Protein AF-W1XXT2-F1 (afdb_monomer)

pLDDT: mean 87.77, std 4.0, range [76.19, 93.56]

Sequence (60 aa):
QINATCSGIELFLPKEWTIENHISTTLSGIDEKNRNTPDGSATLLLIGEITLSGITITFV

Mean predicted aligned error: 4.45 Å

Radius of gyration: 11.56 Å; Cα contacts (8 Å, |Δi|>4): 143; chains: 1; bounding box: 24×20×33 Å

Structure (mmCIF, N/CA/C/O backbone):
data_AF-W1XXT2-F1
#
_entry.id   AF-W1XXT2-F1
#
loop_
_atom_site.group_PDB
_atom_site.id
_atom_site.type_symbol
_atom_site.label_atom_id
_atom_site.label_alt_id
_atom_site.label_comp_id
_atom_site.label_asym_id
_atom_site.label_entity_id
_atom_site.label_seq_id
_atom_site.pdbx_PDB_ins_code
_atom_site.Cartn_x
_atom_site.Cartn_y
_atom_site.Cartn_z
_atom_site.occupancy
_atom_site.B_iso_or_equiv
_atom_site.auth_seq_id
_atom_site.auth_comp_id
_atom_site.auth_asym_id
_atom_site.auth_atom_id
_atom_site.pdbx_PDB_model_num
ATOM 1 N N . GLN A 1 1 ? -1.251 -7.713 0.684 1.00 81.62 1 GLN A N 1
ATOM 2 C CA . GLN A 1 1 ? -0.149 -7.405 -0.249 1.00 81.62 1 GLN A CA 1
ATOM 3 C C . GLN A 1 1 ? -0.739 -7.077 -1.615 1.00 81.62 1 GLN A C 1
ATOM 5 O O . GLN A 1 1 ? -1.651 -7.787 -2.022 1.00 81.62 1 GLN A O 1
ATOM 10 N N . ILE A 1 2 ? -0.276 -6.019 -2.287 1.00 87.69 2 ILE A N 1
ATOM 11 C CA . ILE A 1 2 ? -0.810 -5.532 -3.572 1.00 87.69 2 ILE A CA 1
ATOM 12 C C . ILE A 1 2 ? 0.334 -5.420 -4.581 1.00 87.69 2 ILE A C 1
ATOM 14 O O . ILE A 1 2 ? 1.237 -4.618 -4.379 1.00 87.69 2 ILE A O 1
ATOM 18 N N . ASN A 1 3 ? 0.284 -6.193 -5.667 1.00 90.44 3 ASN A N 1
ATOM 19 C CA . ASN A 1 3 ? 1.237 -6.078 -6.772 1.00 90.44 3 ASN A CA 1
ATOM 20 C C . ASN A 1 3 ? 0.472 -5.7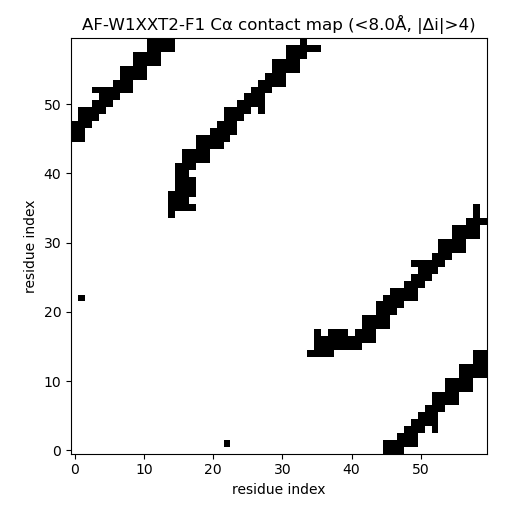69 -8.056 1.00 90.44 3 ASN A C 1
ATOM 22 O O . ASN A 1 3 ? -0.438 -6.519 -8.414 1.00 90.44 3 ASN A O 1
ATOM 26 N N . ALA A 1 4 ? 0.820 -4.678 -8.734 1.00 87.88 4 ALA A N 1
ATOM 27 C CA . ALA A 1 4 ? 0.110 -4.256 -9.935 1.00 87.88 4 ALA A CA 1
ATOM 28 C C . ALA A 1 4 ? 1.019 -3.547 -10.939 1.00 87.88 4 ALA A C 1
ATOM 30 O O . ALA A 1 4 ? 2.026 -2.929 -10.595 1.00 87.88 4 ALA A O 1
ATOM 31 N N . THR A 1 5 ? 0.662 -3.638 -12.217 1.00 91.81 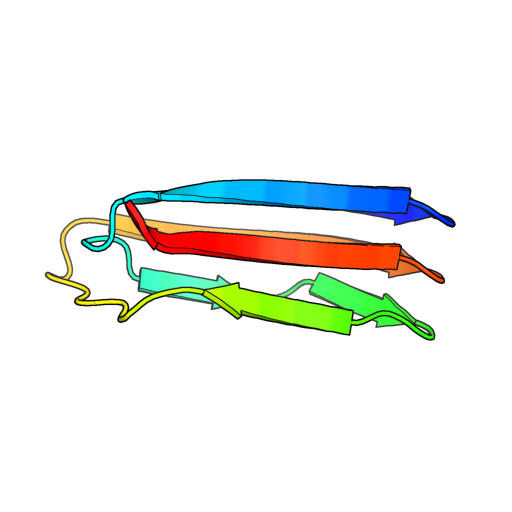5 THR A N 1
ATOM 32 C CA . THR A 1 5 ? 1.367 -2.954 -13.302 1.00 91.81 5 THR A CA 1
ATOM 33 C C . THR A 1 5 ? 0.346 -2.416 -14.293 1.00 91.81 5 THR A C 1
ATOM 35 O O . THR A 1 5 ? -0.548 -3.154 -14.702 1.00 91.81 5 THR A O 1
ATOM 38 N N . CYS A 1 6 ? 0.456 -1.137 -14.661 1.00 88.81 6 CYS A N 1
ATOM 39 C CA . CYS A 1 6 ? -0.468 -0.463 -15.581 1.00 88.81 6 CYS A CA 1
ATOM 40 C C . CYS A 1 6 ? -1.957 -0.660 -15.215 1.00 88.81 6 CYS A C 1
ATOM 42 O O . CYS 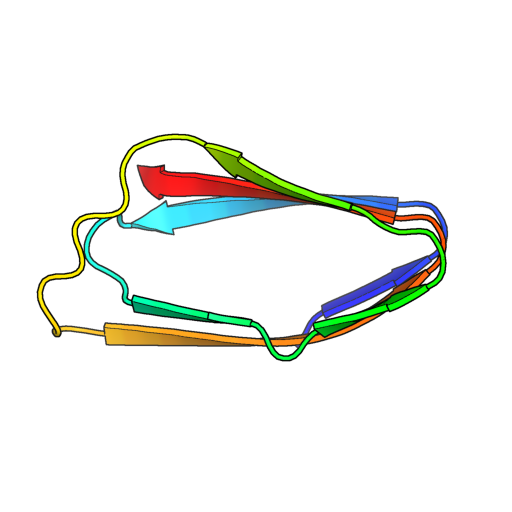A 1 6 ? -2.775 -1.010 -16.061 1.00 88.81 6 CYS A O 1
ATOM 44 N N . SER A 1 7 ? -2.306 -0.514 -13.930 1.00 89.31 7 SER A N 1
ATOM 45 C CA . SER A 1 7 ? -3.648 -0.822 -13.408 1.00 89.31 7 SER A CA 1
ATOM 46 C C . SER A 1 7 ? -4.196 0.282 -12.496 1.00 89.31 7 SER A C 1
ATOM 48 O O . SER A 1 7 ? -3.438 1.019 -11.870 1.00 89.31 7 SER A O 1
ATOM 50 N N . GLY A 1 8 ? -5.524 0.384 -12.400 1.00 90.06 8 GLY A N 1
ATOM 51 C CA . GLY A 1 8 ? -6.219 1.234 -11.427 1.00 90.06 8 GLY A CA 1
ATOM 52 C C . GLY A 1 8 ? -6.826 0.381 -10.316 1.00 90.06 8 GLY A C 1
ATOM 53 O O . GLY A 1 8 ? -7.598 -0.530 -10.602 1.00 90.06 8 GLY A O 1
ATOM 54 N N . ILE A 1 9 ? -6.458 0.644 -9.066 1.00 90.31 9 ILE A N 1
ATOM 55 C CA . ILE A 1 9 ? -6.921 -0.079 -7.879 1.00 90.31 9 ILE A CA 1
ATOM 56 C C . ILE A 1 9 ? -7.749 0.877 -7.028 1.00 90.31 9 ILE A C 1
ATOM 58 O O . ILE A 1 9 ? -7.283 1.956 -6.675 1.00 90.31 9 ILE A O 1
ATOM 62 N N . GLU A 1 10 ? -8.946 0.456 -6.640 1.00 91.50 10 GLU A N 1
ATOM 63 C CA . GLU A 1 10 ? -9.811 1.212 -5.736 1.00 91.50 10 GLU A CA 1
ATOM 64 C C . GLU A 1 10 ? -10.044 0.403 -4.459 1.00 91.50 10 GLU A C 1
ATOM 66 O O . GLU A 1 10 ? -10.422 -0.769 -4.503 1.00 91.50 10 GLU A O 1
ATOM 71 N N . LEU A 1 11 ? -9.785 1.022 -3.312 1.00 89.06 11 LEU A N 1
ATOM 72 C CA . LEU A 1 11 ? -9.919 0.423 -1.989 1.00 89.06 11 LEU A CA 1
ATOM 73 C C . LEU A 1 11 ? -10.983 1.177 -1.201 1.00 89.06 11 LEU A C 1
ATOM 75 O O . LEU A 1 11 ? -10.928 2.399 -1.089 1.00 89.06 11 LEU A O 1
ATOM 79 N N . PHE A 1 12 ? -11.917 0.436 -0.612 1.00 89.75 12 PHE A N 1
ATOM 80 C CA . PHE A 1 12 ? -12.932 0.973 0.288 1.00 89.75 12 PHE A CA 1
ATOM 81 C C . PHE A 1 12 ? -12.634 0.485 1.692 1.00 89.75 12 PHE A C 1
ATOM 83 O O . PHE A 1 12 ? -12.657 -0.720 1.947 1.00 89.75 12 PHE A O 1
ATOM 90 N N . LEU A 1 13 ? -12.312 1.418 2.580 1.00 88.75 13 LEU A N 1
ATOM 91 C CA . LEU A 1 13 ? -11.831 1.103 3.917 1.00 88.75 13 LEU A CA 1
ATOM 92 C C . LEU A 1 13 ? -12.637 1.856 4.971 1.00 88.75 13 LEU A C 1
ATOM 94 O O . LEU A 1 13 ? -13.027 2.997 4.722 1.00 88.75 13 LEU A O 1
ATOM 98 N N . PRO A 1 14 ? -12.852 1.269 6.157 1.00 87.88 14 PRO A N 1
ATOM 99 C CA . PRO A 1 14 ? -13.470 1.981 7.263 1.00 87.88 14 PRO A CA 1
ATOM 100 C C . PRO A 1 14 ? -12.631 3.196 7.663 1.00 87.88 14 PRO A C 1
ATOM 102 O O . PRO A 1 14 ? -11.411 3.104 7.813 1.00 87.88 14 PRO A O 1
ATOM 105 N N . LYS A 1 15 ? -13.289 4.330 7.902 1.00 87.44 15 LYS A N 1
ATOM 106 C CA . LYS A 1 15 ? -12.644 5.564 8.395 1.00 87.44 15 LYS A CA 1
ATOM 107 C C . LYS A 1 15 ? -11.945 5.434 9.757 1.00 87.44 15 LYS A C 1
ATOM 109 O O . LYS A 1 15 ? -11.136 6.296 10.082 1.00 87.44 15 LYS A O 1
ATOM 114 N N . GLU A 1 16 ? -12.256 4.385 10.516 1.00 88.38 16 GLU A N 1
ATOM 115 C CA . GLU A 1 16 ? -11.705 4.051 11.841 1.00 88.38 16 GLU A CA 1
ATOM 116 C C . GLU A 1 16 ? -10.272 3.495 11.768 1.00 88.38 16 GLU A C 1
ATOM 118 O O . G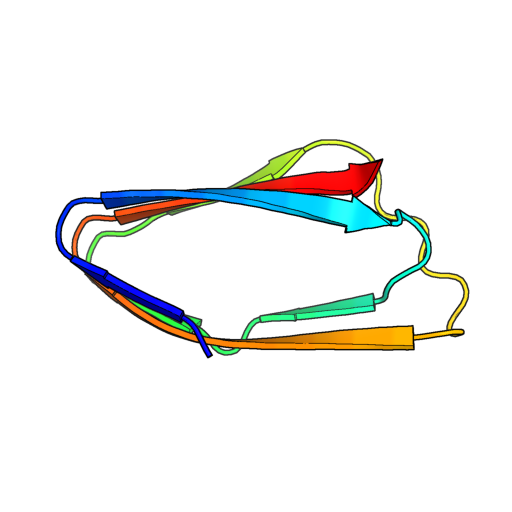LU A 1 16 ? -9.531 3.516 12.749 1.00 88.38 16 GLU A O 1
ATOM 123 N N . TRP A 1 17 ? -9.858 2.983 10.607 1.00 89.00 17 TRP A N 1
ATOM 124 C CA . TRP A 1 17 ? -8.593 2.264 10.487 1.00 89.00 17 TRP A CA 1
ATOM 125 C C . TRP A 1 17 ? -7.419 3.211 10.261 1.00 89.00 17 TRP A C 1
ATOM 127 O O . TRP A 1 17 ? -7.479 4.124 9.434 1.00 89.00 17 TRP A O 1
ATOM 137 N N . THR A 1 18 ? -6.318 2.940 10.960 1.00 86.94 18 THR A N 1
ATOM 138 C CA . THR A 1 18 ? -5.029 3.593 10.707 1.00 86.94 18 THR A CA 1
ATOM 139 C C . THR A 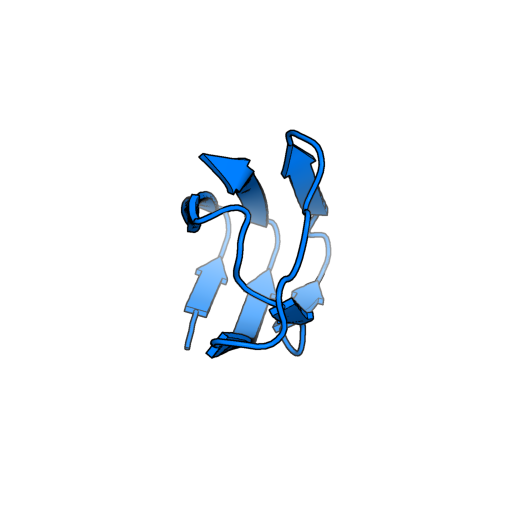1 18 ? -4.400 2.962 9.477 1.00 86.94 18 THR A C 1
ATOM 141 O O . THR A 1 18 ? -4.315 1.739 9.402 1.00 86.94 18 THR A O 1
ATOM 144 N N . ILE A 1 19 ? -3.954 3.763 8.514 1.00 87.25 19 ILE A N 1
ATOM 145 C CA . ILE A 1 19 ? -3.311 3.244 7.305 1.00 87.25 19 ILE A CA 1
ATOM 146 C C . ILE A 1 19 ? -1.803 3.445 7.380 1.00 87.25 19 ILE A C 1
ATOM 148 O O . ILE A 1 19 ? -1.322 4.566 7.514 1.00 87.25 19 ILE A O 1
ATOM 152 N N . GLU A 1 20 ? -1.065 2.348 7.230 1.00 89.25 20 GLU A N 1
ATOM 153 C CA . GLU A 1 20 ? 0.381 2.359 7.036 1.00 89.25 20 GLU A CA 1
ATOM 154 C C . GLU A 1 20 ? 0.708 1.902 5.615 1.00 89.25 20 GLU A C 1
ATOM 156 O O . GLU A 1 20 ? 0.455 0.760 5.227 1.00 89.25 20 GLU A O 1
ATOM 161 N N . ASN A 1 21 ? 1.263 2.812 4.817 1.00 87.69 21 ASN A N 1
ATOM 162 C CA . ASN A 1 21 ? 1.582 2.557 3.421 1.00 87.69 21 ASN A CA 1
ATOM 163 C C . ASN A 1 21 ? 3.071 2.232 3.235 1.00 87.69 21 ASN A C 1
ATOM 165 O O . ASN A 1 21 ? 3.932 3.100 3.338 1.00 87.69 21 ASN A O 1
ATOM 169 N N . HIS A 1 22 ? 3.345 0.976 2.899 1.00 90.88 22 HIS A N 1
ATOM 170 C CA . HIS A 1 22 ? 4.650 0.419 2.544 1.00 90.88 22 HIS A CA 1
ATOM 171 C C . HIS A 1 22 ? 4.675 -0.086 1.090 1.00 90.88 22 HIS A C 1
ATOM 173 O O . HIS A 1 22 ? 5.392 -1.036 0.762 1.00 90.88 22 HIS A O 1
ATOM 179 N N . ILE A 1 23 ? 3.869 0.506 0.205 1.00 90.38 23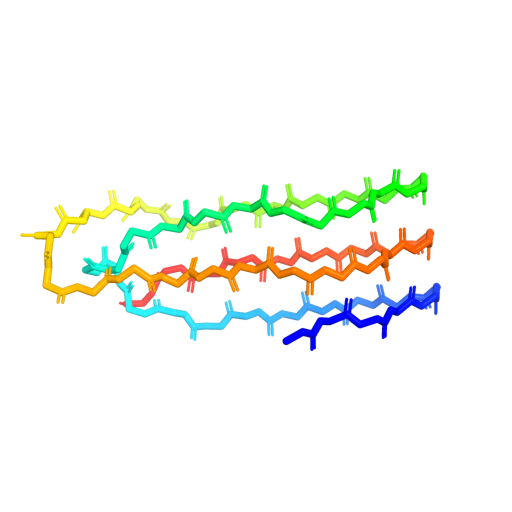 ILE A N 1
ATOM 180 C CA . ILE A 1 23 ? 3.895 0.175 -1.220 1.00 90.38 23 ILE A CA 1
ATOM 181 C C . ILE A 1 23 ? 5.065 0.891 -1.901 1.00 90.38 23 ILE A C 1
ATOM 183 O O . ILE A 1 23 ? 5.181 2.115 -1.861 1.00 90.38 23 ILE A O 1
ATOM 187 N N . SER A 1 24 ? 5.909 0.117 -2.580 1.00 90.88 24 SER A N 1
ATOM 188 C CA . SER A 1 24 ? 6.918 0.640 -3.495 1.00 90.88 24 SER A CA 1
ATOM 189 C C . SER A 1 24 ? 6.237 1.122 -4.774 1.00 90.88 24 SER A C 1
ATOM 191 O O . SER A 1 24 ? 5.488 0.371 -5.403 1.00 90.88 24 SER A O 1
ATOM 193 N N . THR A 1 25 ? 6.461 2.380 -5.150 1.00 89.31 25 THR A N 1
ATOM 194 C CA . THR A 1 25 ? 5.786 3.010 -6.290 1.00 89.31 25 THR A CA 1
ATOM 195 C C . THR A 1 25 ? 6.793 3.401 -7.368 1.00 89.31 25 THR A C 1
ATOM 197 O O . THR A 1 25 ? 7.750 4.127 -7.112 1.00 89.31 25 THR A O 1
ATOM 200 N N . THR A 1 26 ? 6.551 2.955 -8.601 1.00 86.69 26 THR A N 1
ATOM 201 C CA . THR A 1 26 ? 7.303 3.378 -9.790 1.00 86.69 26 THR A CA 1
ATOM 202 C C . THR A 1 26 ? 6.338 4.061 -10.753 1.00 86.69 26 THR A C 1
ATOM 204 O O . THR A 1 26 ? 5.420 3.421 -11.264 1.00 86.69 26 THR A O 1
ATOM 207 N N . LEU A 1 27 ? 6.497 5.370 -10.989 1.00 83.75 27 LEU A N 1
ATOM 208 C CA . LEU A 1 27 ? 5.617 6.161 -11.874 1.00 83.75 27 LEU A CA 1
ATOM 209 C C . LEU A 1 27 ? 4.109 5.994 -11.563 1.00 83.75 27 LEU A C 1
ATOM 211 O O . LEU A 1 27 ? 3.276 5.889 -12.460 1.00 83.75 27 LEU A O 1
ATOM 215 N N . SER A 1 28 ? 3.766 5.904 -10.280 1.00 87.25 28 SER A N 1
ATOM 216 C CA . SER A 1 28 ? 2.424 5.563 -9.794 1.00 87.25 28 SER A CA 1
ATOM 217 C C . SER A 1 28 ? 1.905 6.627 -8.826 1.00 87.25 28 SER A C 1
ATOM 219 O O . SER A 1 28 ? 2.696 7.380 -8.261 1.00 87.25 28 SER A O 1
ATOM 221 N N . GLY A 1 29 ? 0.586 6.691 -8.635 1.00 85.38 29 GLY A N 1
ATOM 222 C CA . GLY A 1 29 ? -0.067 7.651 -7.740 1.00 85.38 29 GLY A CA 1
ATOM 223 C C . GLY A 1 29 ? -0.959 6.957 -6.718 1.00 85.38 29 GLY A C 1
ATOM 224 O O . GLY A 1 29 ? -1.626 5.980 -7.052 1.00 85.38 29 GLY A O 1
ATOM 225 N N . ILE A 1 30 ? -0.970 7.458 -5.483 1.00 87.00 30 ILE A N 1
ATOM 226 C CA . ILE A 1 30 ? -1.869 7.001 -4.418 1.00 87.00 30 ILE A CA 1
ATOM 227 C C . ILE A 1 30 ? -2.692 8.212 -3.977 1.00 87.00 30 ILE A C 1
ATOM 229 O O . ILE A 1 30 ? -2.120 9.223 -3.580 1.00 87.00 30 ILE A O 1
ATOM 233 N N . ASP A 1 31 ? -4.011 8.118 -4.109 1.00 89.06 31 ASP A N 1
ATOM 234 C CA . ASP A 1 31 ? -4.979 9.168 -3.790 1.00 89.06 31 ASP A CA 1
ATOM 235 C C . ASP A 1 31 ? -5.858 8.724 -2.621 1.00 89.06 31 ASP A C 1
ATOM 237 O O . ASP A 1 31 ? -6.358 7.599 -2.609 1.00 89.06 31 ASP A O 1
ATOM 241 N N . GLU A 1 32 ? -6.063 9.603 -1.646 1.00 86.62 32 GLU A N 1
ATOM 242 C CA . GLU A 1 32 ? -6.882 9.335 -0.465 1.00 86.62 32 GLU A CA 1
ATOM 243 C C . GLU A 1 32 ? -8.101 10.259 -0.460 1.00 86.62 32 GLU A C 1
ATOM 245 O O . GLU A 1 32 ? -7.991 11.486 -0.423 1.00 86.62 32 GLU A O 1
ATOM 250 N N . LYS A 1 33 ? -9.291 9.660 -0.492 1.00 85.25 33 LYS A N 1
ATOM 251 C CA . LYS A 1 33 ? -10.581 10.343 -0.516 1.00 85.25 33 LYS A CA 1
ATOM 252 C C . LYS A 1 33 ? -11.293 10.190 0.816 1.00 85.25 33 LYS A C 1
ATOM 254 O O . LYS A 1 33 ? -11.412 9.086 1.345 1.00 85.25 33 LYS A O 1
ATOM 259 N N . ASN A 1 34 ? -11.877 11.304 1.263 1.00 83.00 34 ASN A N 1
ATOM 260 C CA . ASN A 1 34 ? -12.521 11.515 2.565 1.00 83.00 34 ASN A CA 1
ATOM 261 C C . ASN A 1 34 ? -11.539 11.700 3.730 1.00 83.00 34 ASN A C 1
ATOM 263 O O . ASN A 1 34 ? -10.328 11.559 3.597 1.00 83.00 34 ASN A O 1
ATOM 267 N N . ARG A 1 35 ? -12.084 12.086 4.890 1.00 77.94 35 ARG A N 1
ATOM 268 C CA . ARG A 1 35 ? -11.310 12.309 6.112 1.00 77.94 35 ARG A CA 1
ATOM 269 C C . ARG A 1 35 ? -11.169 10.989 6.868 1.00 77.94 35 ARG A C 1
ATOM 271 O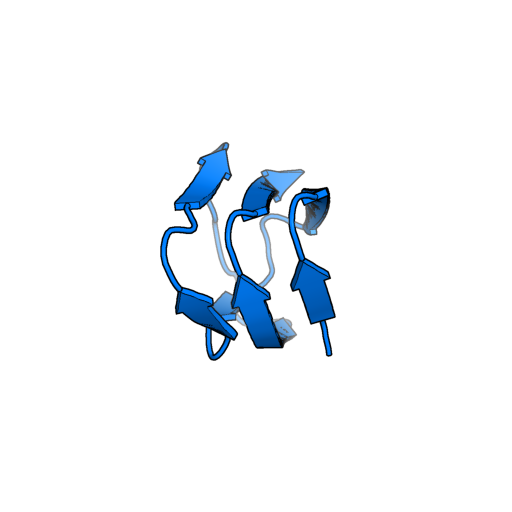 O . ARG A 1 35 ? -12.166 10.463 7.356 1.00 77.94 35 ARG A O 1
ATOM 278 N N . ASN A 1 36 ? -9.944 10.484 6.974 1.00 77.94 36 ASN A N 1
ATOM 279 C CA . ASN A 1 36 ? -9.610 9.395 7.886 1.00 77.94 36 ASN A CA 1
ATOM 280 C C . ASN A 1 36 ? -9.748 9.893 9.340 1.00 77.94 36 ASN A C 1
ATOM 282 O O . ASN A 1 36 ? -9.261 10.975 9.679 1.00 77.94 36 ASN A O 1
ATOM 286 N N . THR A 1 37 ? -10.449 9.136 10.182 1.00 80.94 37 THR A N 1
ATOM 287 C CA . THR A 1 37 ? -10.612 9.401 11.622 1.00 80.94 37 THR A CA 1
ATOM 288 C C . THR A 1 37 ? -10.251 8.130 12.377 1.00 80.94 37 THR A C 1
ATOM 290 O O . THR A 1 37 ? -11.153 7.403 12.802 1.00 80.94 37 THR A O 1
ATOM 293 N N . PRO A 1 38 ? -8.947 7.841 12.501 1.00 79.75 38 PRO A N 1
ATOM 294 C CA . PRO A 1 38 ? -8.500 6.603 13.096 1.00 79.75 38 PRO A CA 1
ATOM 295 C C . PRO A 1 38 ? -8.820 6.617 14.591 1.00 79.75 38 PRO A C 1
ATOM 297 O O . PRO A 1 38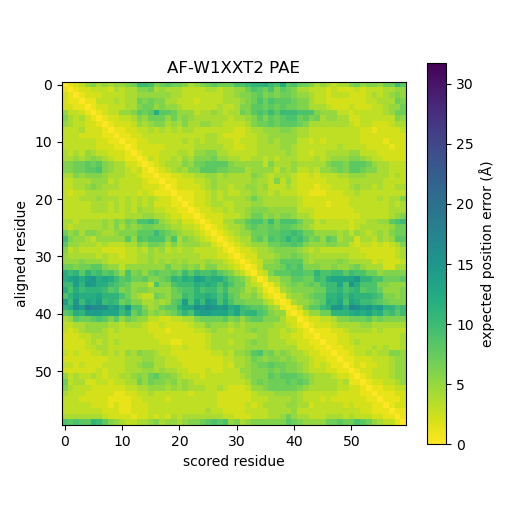 ? -8.495 7.578 15.291 1.00 79.75 38 PRO A O 1
ATOM 300 N N . ASP A 1 39 ? -9.478 5.568 15.078 1.00 82.50 39 ASP A N 1
ATOM 301 C CA . ASP A 1 39 ? -9.848 5.412 16.493 1.00 82.50 39 ASP A CA 1
ATOM 302 C C . ASP A 1 39 ? -8.834 4.549 17.270 1.00 82.50 39 ASP A C 1
ATOM 304 O O . ASP A 1 39 ? -8.912 4.427 18.492 1.00 82.50 39 ASP A O 1
ATOM 308 N N . GLY A 1 40 ? -7.853 3.981 16.558 1.00 76.19 40 GLY A N 1
ATOM 309 C CA . GLY A 1 40 ? -6.828 3.094 17.105 1.00 76.19 40 GLY A CA 1
ATOM 310 C C . GLY A 1 40 ? -7.276 1.637 17.256 1.00 76.19 40 GLY A C 1
ATOM 311 O O . GLY A 1 40 ? -6.527 0.840 17.815 1.00 76.19 40 GLY A O 1
ATOM 312 N N . SER A 1 41 ? -8.462 1.272 16.759 1.00 79.62 41 SER A N 1
ATOM 313 C CA . SER A 1 41 ? -9.006 -0.090 16.848 1.00 79.62 41 SER A CA 1
ATOM 314 C C . SER A 1 41 ? -8.294 -1.070 15.910 1.00 79.62 41 SER A C 1
ATOM 316 O O . SER A 1 41 ? -8.040 -2.219 16.275 1.00 79.62 41 SER A O 1
ATOM 318 N N . ALA A 1 42 ? -7.918 -0.616 14.709 1.00 84.06 42 ALA A N 1
ATOM 319 C CA . ALA A 1 42 ? -7.223 -1.442 13.727 1.00 84.06 42 ALA A CA 1
ATOM 320 C C . ALA A 1 42 ? -6.243 -0.641 12.861 1.00 84.06 42 ALA A C 1
ATOM 322 O O . ALA A 1 42 ? -6.483 0.521 12.522 1.00 84.06 42 ALA A O 1
ATOM 323 N N . THR A 1 43 ? -5.163 -1.310 12.452 1.00 88.12 43 THR A N 1
ATOM 324 C CA . THR A 1 43 ? -4.160 -0.777 11.525 1.00 88.12 43 THR A CA 1
ATOM 325 C C . THR A 1 43 ? -4.125 -1.632 10.266 1.00 88.12 43 THR A C 1
ATOM 327 O O . THR A 1 43 ? -3.900 -2.842 10.328 1.00 88.12 43 THR A O 1
ATOM 330 N N . LEU A 1 44 ? -4.335 -1.002 9.115 1.00 87.56 44 LEU A N 1
ATOM 331 C CA . LEU A 1 44 ? -4.174 -1.613 7.810 1.00 87.56 44 LEU A CA 1
ATOM 332 C C . LEU A 1 44 ? -2.779 -1.312 7.266 1.00 87.56 44 LEU A C 1
ATOM 334 O O . LEU A 1 44 ? -2.464 -0.177 6.913 1.00 87.56 44 LEU A O 1
ATOM 338 N N . LEU A 1 45 ? -1.981 -2.364 7.132 1.00 90.75 45 LEU A N 1
ATOM 339 C CA . LEU A 1 45 ? -0.654 -2.302 6.538 1.00 90.75 45 LEU A CA 1
ATOM 340 C C . LEU A 1 45 ? -0.727 -2.653 5.043 1.00 90.75 45 LEU A C 1
ATOM 342 O O . LEU A 1 45 ? -0.923 -3.814 4.666 1.00 90.75 45 LEU A O 1
ATOM 346 N N . LEU A 1 46 ? -0.571 -1.652 4.175 1.00 89.69 46 LEU A N 1
ATOM 347 C CA . LEU A 1 46 ? -0.467 -1.852 2.732 1.00 89.69 46 LEU A CA 1
ATOM 348 C C . LEU A 1 46 ? 0.985 -2.131 2.357 1.00 89.69 46 LEU A C 1
ATOM 350 O O . LEU A 1 46 ? 1.848 -1.286 2.534 1.00 89.69 46 LEU A O 1
ATOM 354 N N . ILE A 1 47 ? 1.250 -3.303 1.787 1.00 93.56 47 ILE A N 1
ATOM 355 C CA . ILE A 1 47 ? 2.593 -3.702 1.344 1.00 93.56 47 ILE A CA 1
ATOM 356 C C . ILE A 1 47 ? 2.509 -4.204 -0.088 1.00 93.56 47 ILE A C 1
ATOM 358 O O . ILE A 1 47 ? 1.579 -4.943 -0.425 1.00 93.56 47 ILE A O 1
ATOM 362 N N . GLY A 1 48 ? 3.497 -3.872 -0.907 1.00 91.44 48 GLY A N 1
ATOM 363 C CA . GLY A 1 48 ? 3.675 -4.462 -2.228 1.00 91.44 48 GLY A CA 1
ATOM 364 C C . GLY A 1 48 ? 4.359 -3.509 -3.193 1.00 91.44 48 GLY A C 1
ATOM 365 O O . GLY A 1 48 ? 4.999 -2.553 -2.764 1.00 91.44 48 GLY A O 1
ATOM 366 N N . GLU A 1 49 ? 4.245 -3.780 -4.485 1.00 92.62 49 GLU A N 1
ATOM 367 C CA . GLU A 1 49 ? 4.901 -2.991 -5.523 1.00 92.62 49 GLU A CA 1
ATOM 368 C C . GLU A 1 49 ? 3.926 -2.655 -6.645 1.00 92.62 49 GLU A C 1
ATOM 370 O O . GLU A 1 49 ? 3.253 -3.526 -7.201 1.00 92.62 49 GLU A O 1
ATOM 375 N N . ILE A 1 50 ? 3.862 -1.374 -6.993 1.00 92.75 50 ILE A N 1
ATOM 376 C CA . ILE A 1 50 ? 3.050 -0.901 -8.105 1.00 92.75 50 ILE A CA 1
ATOM 377 C C . ILE A 1 50 ? 3.898 -0.126 -9.107 1.00 92.75 50 ILE A C 1
ATOM 379 O O . ILE A 1 50 ? 4.724 0.714 -8.748 1.00 92.75 50 ILE A O 1
ATOM 383 N N . THR A 1 51 ? 3.666 -0.402 -10.388 1.00 93.00 51 THR A N 1
ATOM 384 C CA . THR A 1 51 ? 4.330 0.286 -11.499 1.00 93.00 51 THR A CA 1
ATOM 385 C C . THR A 1 51 ? 3.293 0.853 -12.463 1.00 93.00 51 THR A C 1
ATOM 387 O O . THR A 1 51 ? 2.372 0.139 -12.862 1.00 93.00 51 THR A O 1
ATOM 390 N N . LEU A 1 52 ? 3.419 2.126 -12.859 1.00 89.81 52 LEU A N 1
ATOM 391 C CA . LEU A 1 52 ? 2.489 2.809 -13.775 1.00 89.81 52 LEU A CA 1
ATOM 392 C C . LEU A 1 52 ? 1.008 2.646 -13.377 1.00 89.81 52 LEU A C 1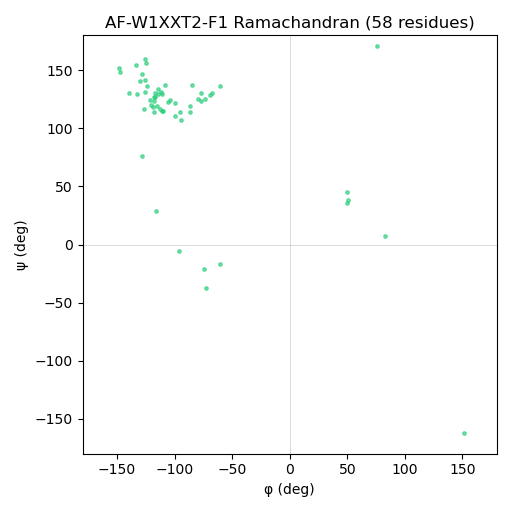
ATOM 394 O O . LEU A 1 52 ? 0.146 2.465 -14.231 1.00 89.81 52 LEU A O 1
ATOM 398 N N . SER A 1 53 ? 0.715 2.625 -12.079 1.00 90.94 53 SER A N 1
ATOM 399 C CA . SER A 1 53 ? -0.608 2.289 -11.550 1.00 90.94 53 SER A CA 1
ATOM 400 C C . SER A 1 53 ? -1.151 3.394 -10.646 1.00 90.94 53 SER A C 1
ATOM 402 O O . SER A 1 53 ? -0.399 4.189 -10.084 1.00 90.94 53 SER A O 1
ATOM 404 N N . GLY A 1 54 ? -2.471 3.459 -10.512 1.00 90.75 54 GLY A N 1
ATOM 405 C CA . GLY A 1 54 ? -3.150 4.369 -9.590 1.00 90.75 54 GLY A CA 1
ATOM 406 C C . GLY A 1 54 ? -3.813 3.580 -8.473 1.00 90.75 54 GLY A C 1
ATOM 407 O O . GLY A 1 54 ? -4.510 2.612 -8.763 1.00 90.75 54 GLY A O 1
ATOM 408 N N . ILE A 1 55 ? -3.618 3.977 -7.219 1.00 91.06 55 ILE A N 1
ATOM 409 C CA . ILE A 1 55 ? -4.411 3.482 -6.092 1.00 91.06 55 ILE A CA 1
ATOM 410 C C . ILE A 1 55 ? -5.283 4.626 -5.592 1.00 91.06 55 ILE A C 1
ATOM 412 O O . ILE A 1 55 ? -4.777 5.705 -5.309 1.00 91.06 55 ILE A O 1
ATOM 416 N N . THR A 1 56 ? -6.579 4.391 -5.441 1.00 92.00 56 THR A N 1
ATOM 417 C CA . THR A 1 56 ? -7.491 5.328 -4.788 1.00 92.00 56 THR A CA 1
ATOM 418 C C . THR A 1 56 ? -8.092 4.671 -3.561 1.00 92.00 56 THR A C 1
ATOM 420 O O . THR A 1 56 ? -8.780 3.657 -3.653 1.00 92.00 56 THR A O 1
ATOM 423 N N . ILE A 1 57 ? -7.830 5.252 -2.400 1.00 90.94 57 ILE A N 1
ATOM 424 C CA . ILE A 1 57 ? -8.361 4.812 -1.118 1.00 90.94 57 ILE A CA 1
ATOM 425 C C . ILE A 1 57 ? -9.538 5.713 -0.774 1.00 90.94 57 ILE A C 1
ATOM 427 O O . ILE A 1 57 ? -9.385 6.923 -0.680 1.00 90.94 57 ILE A O 1
ATOM 431 N N . THR A 1 58 ? -10.718 5.134 -0.583 1.00 91.56 58 THR A N 1
ATOM 432 C CA . THR A 1 58 ? -11.917 5.856 -0.158 1.00 91.56 58 THR A CA 1
ATOM 433 C C . THR A 1 58 ? -12.302 5.406 1.240 1.00 91.56 58 THR A C 1
ATOM 435 O O . THR A 1 58 ? -12.653 4.241 1.447 1.00 91.56 58 THR A O 1
ATOM 438 N N . PHE A 1 59 ? -12.264 6.337 2.194 1.00 89.56 59 PHE A N 1
ATOM 439 C CA . PHE A 1 59 ? -12.752 6.070 3.543 1.00 89.56 59 PHE A CA 1
ATOM 440 C C . PHE A 1 59 ? -14.281 6.122 3.564 1.00 89.56 59 PHE A C 1
ATOM 442 O O . PHE A 1 59 ? -14.863 7.141 3.174 1.00 89.56 59 PHE A O 1
ATOM 449 N N . VAL A 1 60 ? -14.912 5.030 4.003 1.00 84.62 60 VAL A N 1
ATOM 450 C CA . VAL A 1 60 ? -16.367 4.885 4.193 1.00 84.62 60 VAL A CA 1
ATOM 451 C C . VAL A 1 60 ? -16.726 4.829 5.676 1.00 84.62 60 VAL A C 1
ATOM 453 O O . VAL A 1 60 ? -15.934 4.292 6.480 1.00 84.62 60 VAL A O 1
#

Foldseek 3Di:
DDEEELEEAEAEEALQEAEDEAEAEACEEEAEADHRDHPPPYYDYHHYYYYNYYYYYYHD

Organism: NCBI:txid408170

Secondary structure (DSSP, 8-state):
-EEEES-EEEEEE-TTSEEEEEEEEES-EEEEES-----SS-EEEEEEEEES-EEEEEE-

Solvent-accessible surface area (backbone atoms only — not comparable to full-atom values): 3377 Å² total; per-residue (Å²): 119,51,76,48,63,72,40,81,45,79,45,83,41,59,22,42,42,37,79,44,83,56,57,46,71,41,84,45,49,80,45,78,41,72,78,75,54,57,74,75,84,44,74,48,74,44,36,38,41,33,31,53,21,38,37,38,39,36,47,90

Nearest PDB structures (foldseek):
  6eka-assembly1_A  TM=3.160E-01  e=7.600E+00  Podospora anserina S mat+
  2mus-assembly1_A  TM=2.089E-01  e=9.196E+00  Podospora anserina